Protein AF-C0NVV0-F1 (afdb_monomer_lite)

Secondary structure (DSSP, 8-state):
---------------------PPPPPPS----HHHHHHHHTT---HHHHHHHHHHHHHHHGGG---HHHHHHHHHHHHHHHHHHHHHHHHHHHHHHHHHHHHHHHHHHHHHHHHHHHHHHHHHHHHHHHHTT--HHHHHTTTT-

Sequence (144 aa):
MFASTAQTLKGPVERQVPFKRTSLPTISEEISPLDHQILLHGGTSSHLERLPSRAKKAKNRSSSCYVDDQILDLTFENSYLRAELSLLEEYKHALMNLKSIMIYVSGMMEETLSETTQQLNEADKNYLKLHGITEKKRESGLDF

Foldseek 3Di:
DDDDDDDDDDDDDPDDDDPPPDDDQDDPLDCDPVQVVCVVVVHHDPSRVCVVVVSVCSVCVVPPPDPVVVVVVVVVVVVVVVVVVVVVVVVVVVVVVVVVVVVVVVVVVVVVVVVVVVVVVVVVVVVCVVVVNDVVNVVVVPDD

Radius of gyration: 39.78 Å; chains: 1; bounding box: 82×94×90 Å

Structure (mmCIF, N/CA/C/O backbone):
data_AF-C0NVV0-F1
#
_entry.id   AF-C0NVV0-F1
#
loop_
_atom_site.group_PDB
_atom_site.id
_atom_site.type_symbol
_atom_site.label_atom_id
_atom_site.label_alt_id
_atom_site.label_comp_id
_atom_site.label_asym_id
_atom_site.label_entity_id
_atom_site.label_seq_id
_atom_site.pdbx_PDB_ins_code
_atom_site.Cartn_x
_atom_site.Cartn_y
_atom_site.Cartn_z
_atom_site.occupancy
_atom_site.B_iso_or_equiv
_atom_site.auth_seq_id
_atom_site.auth_comp_id
_atom_site.auth_asym_id
_atom_site.auth_atom_id
_atom_site.pdbx_PDB_model_num
ATOM 1 N N . MET A 1 1 ? 41.419 80.113 -48.400 1.00 36.19 1 MET A N 1
ATOM 2 C CA . MET A 1 1 ? 41.935 80.345 -47.031 1.00 36.19 1 MET A CA 1
ATOM 3 C C . MET A 1 1 ? 40.742 80.851 -46.231 1.00 36.19 1 MET A C 1
ATOM 5 O O . MET A 1 1 ? 40.190 81.854 -46.637 1.00 36.19 1 MET A O 1
ATOM 9 N N . PHE A 1 2 ? 40.155 80.158 -45.260 1.00 39.19 2 PHE A N 1
ATOM 10 C CA . PHE A 1 2 ? 40.729 79.387 -44.161 1.00 39.19 2 PHE A CA 1
ATOM 11 C C . PHE A 1 2 ? 39.875 78.147 -43.855 1.00 39.19 2 PHE A C 1
ATOM 13 O O . PHE A 1 2 ? 38.652 78.183 -43.961 1.00 39.19 2 PHE A O 1
ATOM 20 N N . ALA A 1 3 ? 40.544 77.054 -43.490 1.00 37.12 3 ALA A N 1
ATOM 21 C CA . ALA A 1 3 ? 39.929 75.835 -42.987 1.00 37.12 3 ALA A CA 1
ATOM 22 C C . ALA A 1 3 ? 39.409 76.060 -41.558 1.00 37.12 3 ALA A C 1
ATOM 24 O O . ALA A 1 3 ? 40.148 76.549 -40.708 1.00 37.12 3 ALA A O 1
ATOM 25 N N . SER A 1 4 ? 38.160 75.675 -41.297 1.00 42.38 4 SER A N 1
ATOM 26 C CA . SER A 1 4 ? 37.594 75.568 -39.950 1.00 42.38 4 SER A CA 1
ATOM 27 C C . SER A 1 4 ? 37.213 74.110 -39.725 1.00 42.38 4 SER A C 1
ATOM 29 O O . SER A 1 4 ? 36.112 73.670 -40.052 1.00 42.38 4 SER A O 1
ATOM 31 N N . THR A 1 5 ? 38.182 73.321 -39.266 1.00 42.09 5 THR A N 1
ATOM 32 C CA . THR A 1 5 ? 37.998 71.897 -38.978 1.00 42.09 5 THR A CA 1
ATOM 33 C C . THR A 1 5 ? 37.669 71.757 -37.497 1.00 42.09 5 THR A C 1
ATOM 35 O O . THR A 1 5 ? 38.559 71.638 -36.658 1.00 42.09 5 THR A O 1
ATOM 38 N N . ALA A 1 6 ? 36.378 71.806 -37.169 1.00 42.00 6 ALA A N 1
ATOM 39 C CA . ALA A 1 6 ? 35.874 71.508 -35.835 1.00 42.00 6 ALA A CA 1
ATOM 40 C C . ALA A 1 6 ? 36.014 70.001 -35.568 1.00 42.00 6 ALA A C 1
ATOM 42 O O . ALA A 1 6 ? 35.165 69.196 -35.944 1.00 42.00 6 ALA A O 1
ATOM 43 N N . GLN A 1 7 ? 37.126 69.614 -34.951 1.00 39.34 7 GLN A N 1
ATOM 44 C CA . GLN A 1 7 ? 37.281 68.311 -34.323 1.00 39.34 7 GLN A CA 1
ATOM 45 C C . GLN A 1 7 ? 37.150 68.475 -32.814 1.00 39.34 7 GLN A C 1
ATOM 47 O O . GLN A 1 7 ? 37.688 69.425 -32.247 1.00 39.34 7 GLN A O 1
ATOM 52 N N . THR A 1 8 ? 36.550 67.455 -32.199 1.00 36.34 8 THR A N 1
ATOM 53 C CA . THR A 1 8 ? 36.662 67.040 -3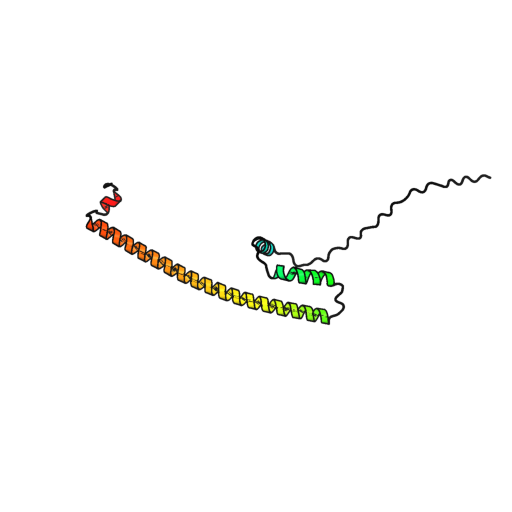0.789 1.00 36.34 8 THR A CA 1
ATOM 54 C C . THR A 1 8 ? 35.365 67.191 -30.003 1.00 36.34 8 THR A C 1
ATOM 56 O O . THR A 1 8 ? 34.970 68.288 -29.638 1.00 36.34 8 THR A O 1
ATOM 59 N N . LEU A 1 9 ? 34.753 66.046 -29.682 1.00 39.31 9 LEU A N 1
ATOM 60 C CA . LEU A 1 9 ? 34.580 65.581 -28.300 1.00 39.31 9 LEU A CA 1
ATOM 61 C C . LEU A 1 9 ? 34.119 64.113 -28.322 1.00 39.31 9 LEU A C 1
ATOM 63 O O . LEU A 1 9 ? 32.961 63.789 -28.567 1.00 39.31 9 LEU A O 1
ATOM 67 N N . LYS A 1 10 ? 35.087 63.213 -28.110 1.00 43.59 10 LYS A N 1
ATOM 68 C CA . LYS A 1 10 ? 34.881 61.789 -27.821 1.00 43.59 10 LYS A CA 1
ATO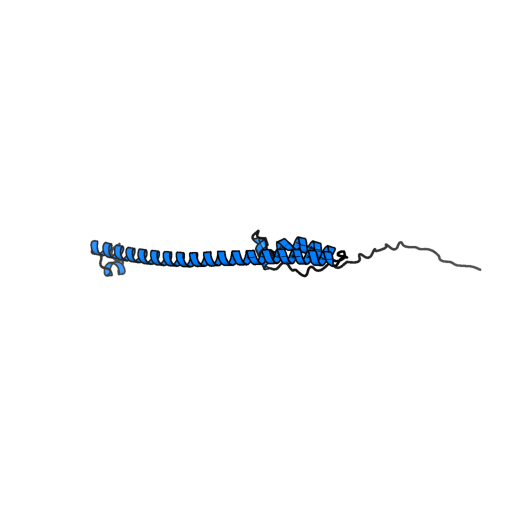M 69 C C . LYS A 1 10 ? 34.342 61.658 -26.393 1.00 43.59 10 LYS A C 1
ATOM 71 O O . LYS A 1 10 ? 35.087 61.905 -25.450 1.00 43.59 10 LYS A O 1
ATOM 76 N N . GLY A 1 11 ? 33.089 61.238 -26.244 1.00 38.94 11 GLY A N 1
ATOM 77 C CA . GLY A 1 11 ? 32.572 60.675 -24.994 1.00 38.94 11 GLY A CA 1
ATOM 78 C C . GLY A 1 11 ? 32.761 59.147 -24.966 1.00 38.94 11 GLY A C 1
ATOM 79 O O . GLY A 1 11 ? 32.673 58.517 -26.024 1.00 38.94 11 GLY A O 1
ATOM 80 N N . PRO A 1 12 ? 33.054 58.532 -23.805 1.00 45.00 12 PRO A N 1
ATOM 81 C CA . PRO A 1 12 ? 33.300 57.097 -23.687 1.00 45.00 12 PRO A CA 1
ATOM 82 C C . PRO A 1 12 ? 31.983 56.307 -23.738 1.00 45.00 12 PRO A C 1
ATOM 84 O O . PRO A 1 12 ? 31.119 56.454 -22.881 1.00 45.00 12 PRO A O 1
ATOM 87 N N . VAL A 1 13 ? 31.836 55.454 -24.754 1.00 48.81 13 VAL A N 1
ATOM 88 C CA . VAL A 1 13 ? 30.709 54.520 -24.887 1.00 48.81 13 VAL A CA 1
ATOM 89 C C . VAL A 1 13 ? 31.025 53.271 -24.064 1.00 48.81 13 VAL A C 1
ATOM 91 O O . VAL A 1 13 ? 31.885 52.473 -24.445 1.00 48.81 13 VAL A O 1
ATOM 94 N N . GLU A 1 14 ? 30.352 53.113 -22.924 1.00 45.28 14 GLU A N 1
ATOM 95 C CA . GLU A 1 14 ? 30.363 51.880 -22.135 1.00 45.28 14 GLU A CA 1
ATOM 96 C C . GLU A 1 14 ? 29.918 50.700 -23.012 1.00 45.28 14 GLU A C 1
ATOM 98 O O . GLU A 1 14 ? 28.790 50.641 -23.505 1.00 45.28 14 GLU A O 1
ATOM 103 N N . ARG A 1 15 ? 30.829 49.748 -23.239 1.00 48.94 15 ARG A N 1
ATOM 104 C CA . ARG A 1 15 ? 30.532 48.503 -23.954 1.00 48.94 15 ARG A CA 1
ATOM 105 C C . ARG A 1 15 ? 29.671 47.614 -23.063 1.00 48.94 15 ARG A C 1
ATOM 107 O O . ARG A 1 15 ? 30.193 46.866 -22.241 1.00 48.94 15 ARG A O 1
ATOM 114 N N . GLN A 1 16 ? 28.360 47.667 -23.256 1.00 47.19 16 GLN A N 1
ATOM 115 C CA . GLN A 1 16 ? 27.450 46.659 -22.725 1.00 47.19 16 GLN A CA 1
ATOM 116 C C . GLN A 1 16 ? 27.758 45.323 -23.413 1.00 47.19 16 GLN A C 1
ATOM 118 O O . GLN A 1 16 ? 27.517 45.160 -24.609 1.00 47.19 16 GLN A O 1
ATOM 123 N N . VAL A 1 17 ? 28.346 44.378 -22.679 1.00 59.50 17 VAL A N 1
ATOM 124 C CA . VAL A 1 17 ? 28.548 43.010 -23.168 1.00 59.50 17 VAL A CA 1
ATOM 125 C C . VAL A 1 17 ? 27.184 42.316 -23.126 1.00 59.50 17 VAL A C 1
ATOM 127 O O . VAL A 1 17 ? 26.614 42.184 -22.041 1.00 59.50 17 VAL A O 1
ATOM 130 N N . PRO A 1 18 ? 26.613 41.895 -24.266 1.00 56.41 18 PRO A N 1
ATOM 131 C CA . PRO A 1 18 ? 25.310 41.253 -24.267 1.00 56.41 18 PRO A CA 1
ATOM 132 C C . PRO A 1 18 ? 25.422 39.879 -23.601 1.00 56.41 18 PRO A C 1
ATOM 134 O O . PRO A 1 18 ? 26.038 38.956 -24.137 1.00 56.41 18 PRO A O 1
ATOM 137 N N . PHE A 1 19 ? 24.798 39.732 -22.432 1.00 60.22 19 PHE A N 1
ATOM 138 C CA . PHE A 1 19 ? 24.552 38.431 -21.821 1.00 60.22 19 PHE A CA 1
ATOM 139 C C . PHE A 1 19 ? 23.614 37.640 -22.734 1.00 60.22 19 PHE A C 1
ATOM 141 O O . PHE A 1 19 ? 22.393 37.803 -22.702 1.00 60.22 19 PHE A O 1
ATOM 148 N N . LYS A 1 20 ? 24.183 36.782 -23.581 1.00 65.56 20 LYS A N 1
ATOM 149 C CA . LYS A 1 20 ? 23.405 35.833 -24.372 1.00 65.56 20 LYS A CA 1
ATOM 150 C C . LYS A 1 20 ? 22.822 34.809 -23.400 1.00 65.56 20 LYS A C 1
ATOM 152 O O . LYS A 1 20 ? 23.532 33.918 -22.945 1.00 65.56 20 LYS A O 1
ATOM 157 N N . ARG A 1 21 ? 21.544 34.970 -23.042 1.00 66.19 21 ARG A N 1
ATOM 158 C CA . ARG A 1 21 ? 20.797 33.983 -22.252 1.00 66.19 21 ARG A CA 1
ATOM 159 C C . ARG A 1 21 ? 20.752 32.681 -23.048 1.00 66.19 21 ARG A C 1
ATOM 161 O O . ARG A 1 21 ? 19.957 32.544 -23.972 1.00 66.19 21 ARG A O 1
ATOM 168 N N . THR A 1 22 ? 21.627 31.739 -22.728 1.00 66.56 22 THR A N 1
ATOM 169 C CA . THR A 1 22 ? 21.465 30.352 -23.149 1.00 66.56 22 THR A CA 1
ATOM 170 C C . THR A 1 22 ? 20.258 29.793 -22.406 1.00 66.56 22 THR A C 1
ATOM 172 O O . THR A 1 22 ? 20.216 29.808 -21.176 1.00 66.56 22 THR A O 1
ATOM 175 N N . SER A 1 23 ? 19.237 29.358 -23.147 1.00 66.06 23 SER A N 1
ATOM 176 C CA . SER A 1 23 ? 18.102 28.645 -22.567 1.00 66.06 23 SER A CA 1
ATOM 177 C C . SER A 1 23 ? 18.622 27.388 -21.878 1.00 66.06 23 SER A C 1
ATOM 179 O O . SER A 1 23 ? 19.375 26.619 -22.482 1.00 66.06 23 SER A O 1
ATOM 181 N N . LEU A 1 24 ? 18.242 27.194 -20.617 1.00 63.97 24 LEU A N 1
ATOM 182 C CA . LEU A 1 24 ? 18.556 25.963 -19.904 1.00 63.97 24 LEU A CA 1
ATOM 183 C C . LEU A 1 24 ? 17.914 24.783 -20.651 1.00 63.97 24 LEU A C 1
ATOM 185 O O . LEU A 1 24 ? 16.786 24.923 -21.129 1.00 63.97 24 LEU A O 1
ATOM 189 N N . PRO A 1 25 ? 18.610 23.642 -20.782 1.00 62.00 25 PRO A N 1
ATOM 190 C CA . PRO A 1 25 ? 18.008 22.451 -21.356 1.00 62.00 25 PRO A CA 1
ATOM 191 C C . PRO A 1 25 ? 16.809 22.046 -20.495 1.00 62.00 25 PRO A C 1
ATOM 193 O O . PRO A 1 25 ? 16.954 21.781 -19.301 1.00 62.00 25 PRO A O 1
ATOM 196 N N . THR A 1 26 ? 15.622 22.036 -21.098 1.00 61.09 26 THR A N 1
ATOM 197 C CA . THR A 1 26 ? 14.402 21.578 -20.438 1.00 61.09 26 THR A CA 1
ATOM 198 C C . THR A 1 26 ? 14.531 20.087 -20.164 1.00 61.09 26 THR A C 1
ATOM 200 O O . THR A 1 26 ? 14.691 19.284 -21.083 1.00 61.09 26 THR A O 1
ATOM 203 N N . ILE A 1 27 ? 14.472 19.716 -18.890 1.00 62.03 27 ILE A N 1
ATOM 204 C CA . ILE A 1 27 ? 14.252 18.334 -18.486 1.00 62.03 27 ILE A CA 1
ATOM 205 C C . ILE A 1 27 ? 12.737 18.129 -18.596 1.00 62.03 27 ILE A C 1
ATOM 207 O O . ILE A 1 27 ? 11.990 18.820 -17.916 1.00 62.03 27 ILE A O 1
ATOM 211 N N . SER A 1 28 ? 12.274 17.244 -19.487 1.00 62.56 28 SER A N 1
ATOM 212 C CA . SER A 1 28 ? 10.833 16.960 -19.671 1.00 62.56 28 SER A CA 1
ATOM 213 C C . SER A 1 28 ? 10.168 16.327 -18.446 1.00 62.56 28 SER A C 1
ATOM 215 O O . SER A 1 28 ? 8.954 16.178 -18.402 1.00 62.56 28 SER A O 1
ATOM 217 N N . GLU A 1 29 ? 10.973 15.906 -17.482 1.00 63.00 29 GLU A N 1
ATOM 218 C CA . GLU A 1 29 ? 10.544 15.232 -16.273 1.00 63.00 29 GLU A CA 1
ATOM 219 C C . GLU A 1 29 ? 10.257 16.267 -15.188 1.00 63.00 29 GLU A C 1
ATOM 221 O O . GLU A 1 29 ? 11.147 16.729 -14.472 1.00 63.00 29 GLU A O 1
ATOM 226 N N . GLU A 1 30 ? 8.995 16.679 -15.141 1.00 65.25 30 GLU A N 1
ATOM 227 C CA . GLU A 1 30 ? 8.456 17.514 -14.081 1.00 65.25 30 GLU A CA 1
ATOM 228 C C . GLU A 1 30 ? 8.308 16.668 -12.814 1.00 65.25 30 GLU A C 1
ATOM 230 O O . GLU A 1 30 ? 7.687 15.605 -12.842 1.00 65.25 30 GLU A O 1
ATOM 235 N N . ILE A 1 31 ? 8.866 17.152 -11.700 1.00 75.81 31 ILE A N 1
ATOM 236 C CA . ILE A 1 31 ? 8.580 16.605 -10.370 1.00 75.81 31 ILE A CA 1
ATOM 237 C C . ILE A 1 31 ? 7.061 16.611 -10.209 1.00 75.81 31 ILE A C 1
ATOM 239 O O . ILE A 1 31 ? 6.444 17.680 -10.184 1.00 75.81 31 ILE A O 1
ATOM 243 N N . SER A 1 32 ? 6.459 15.426 -10.116 1.00 82.56 32 SER A N 1
ATOM 244 C CA . SER A 1 32 ? 5.014 15.310 -9.967 1.00 82.56 32 SER A CA 1
ATOM 245 C C . SER A 1 32 ? 4.581 15.973 -8.653 1.00 82.56 32 SER A C 1
ATOM 247 O O . SER A 1 32 ? 5.310 15.902 -7.658 1.00 82.56 32 SER A O 1
ATOM 249 N N . PRO A 1 33 ? 3.377 16.565 -8.564 1.00 85.50 33 PRO A N 1
ATOM 250 C CA . PRO A 1 33 ? 2.838 17.013 -7.281 1.00 85.50 33 PRO A CA 1
ATOM 251 C C . PRO A 1 33 ? 2.849 15.909 -6.211 1.00 85.50 33 PRO A C 1
ATOM 253 O O . PRO A 1 33 ? 3.040 16.196 -5.030 1.00 85.50 33 PRO A O 1
ATOM 256 N N . LEU A 1 34 ? 2.702 14.642 -6.622 1.00 86.69 34 LEU A N 1
ATOM 257 C CA . LEU A 1 34 ? 2.831 13.486 -5.734 1.00 86.69 34 LEU A CA 1
ATOM 258 C C . LEU A 1 34 ? 4.264 13.317 -5.212 1.00 86.69 34 LEU A C 1
ATOM 260 O O . LEU A 1 34 ? 4.451 13.086 -4.021 1.00 86.69 34 LEU A O 1
ATOM 264 N N . ASP A 1 35 ? 5.271 13.480 -6.070 1.00 86.94 35 ASP A N 1
ATOM 265 C CA . ASP A 1 35 ? 6.679 13.416 -5.665 1.00 86.94 35 ASP A CA 1
ATOM 266 C C . ASP A 1 35 ? 6.993 14.490 -4.621 1.00 86.94 35 ASP A C 1
ATOM 268 O O . ASP A 1 35 ? 7.669 14.224 -3.628 1.00 86.94 35 ASP A O 1
ATOM 272 N N . HIS A 1 36 ? 6.442 15.694 -4.795 1.00 86.19 36 HIS A N 1
ATOM 273 C CA . HIS A 1 36 ? 6.572 16.752 -3.799 1.00 86.19 36 HIS A CA 1
ATOM 274 C C . HIS A 1 36 ? 5.937 16.345 -2.458 1.00 86.19 36 HIS A C 1
ATOM 276 O O . HIS A 1 36 ? 6.515 16.610 -1.403 1.00 86.19 36 HIS A O 1
ATOM 282 N N . GLN A 1 37 ? 4.762 15.713 -2.457 1.00 92.06 37 GLN A N 1
ATOM 283 C CA . GLN A 1 37 ? 4.138 15.237 -1.215 1.00 92.06 37 GLN A CA 1
ATOM 284 C C . GLN A 1 37 ? 4.973 14.147 -0.539 1.00 92.06 37 GLN A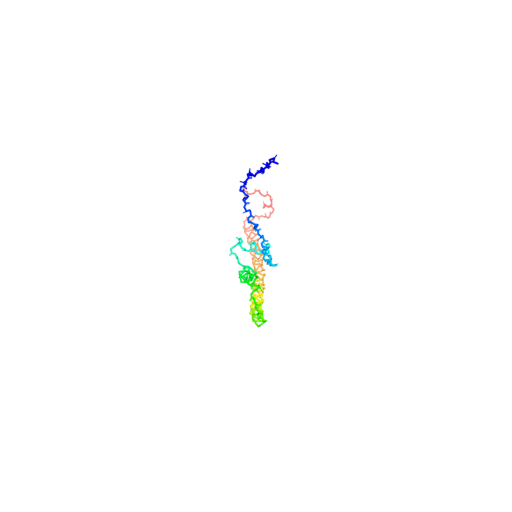 C 1
ATOM 286 O O . GLN A 1 37 ? 5.182 14.202 0.671 1.00 92.06 37 GLN A O 1
ATOM 291 N N . ILE A 1 38 ? 5.504 13.201 -1.315 1.00 88.88 38 ILE A N 1
ATOM 292 C CA . ILE A 1 38 ? 6.405 12.158 -0.813 1.00 88.88 38 ILE A CA 1
ATOM 293 C C . ILE A 1 38 ? 7.625 12.797 -0.135 1.00 88.88 38 ILE A C 1
ATOM 295 O O . ILE A 1 38 ? 7.948 12.444 1.001 1.00 88.88 38 ILE A O 1
ATOM 299 N N . LEU A 1 39 ? 8.235 13.797 -0.778 1.00 88.25 39 LEU A N 1
ATOM 300 C CA . LEU A 1 39 ? 9.388 14.516 -0.237 1.00 88.25 39 LEU A CA 1
ATOM 301 C C . LEU A 1 39 ? 9.061 15.261 1.070 1.00 88.25 39 LEU A C 1
ATOM 303 O O . LEU A 1 39 ? 9.870 15.253 1.996 1.00 88.25 39 LEU A O 1
ATOM 307 N N . LEU A 1 40 ? 7.872 15.869 1.182 1.00 91.50 40 LEU A N 1
ATOM 308 C CA . LEU A 1 40 ? 7.421 16.540 2.413 1.00 91.50 40 LEU A CA 1
ATOM 309 C C . LEU A 1 40 ? 7.304 15.582 3.604 1.00 91.50 40 LEU A C 1
ATOM 311 O O . LEU A 1 40 ? 7.547 15.984 4.739 1.00 91.50 40 LEU A O 1
ATOM 315 N N . HIS A 1 41 ? 6.961 14.320 3.350 1.00 91.62 41 HIS A N 1
ATOM 316 C CA . HIS A 1 41 ? 6.888 13.277 4.373 1.00 91.62 41 HIS A CA 1
ATOM 317 C C . HIS A 1 41 ? 8.228 12.551 4.598 1.00 91.62 41 HIS A C 1
ATOM 319 O O . HIS A 1 41 ? 8.264 11.537 5.291 1.00 91.62 41 HIS A O 1
ATOM 325 N N . GLY A 1 42 ? 9.332 13.067 4.042 1.00 88.69 42 GLY A N 1
ATOM 326 C CA . GLY A 1 42 ? 10.672 12.487 4.177 1.00 88.69 42 GLY A CA 1
ATOM 327 C C . GLY A 1 42 ? 10.896 11.227 3.339 1.00 88.69 42 GLY A C 1
ATOM 328 O O . GLY A 1 42 ? 11.889 10.532 3.541 1.00 88.69 42 GLY A O 1
ATOM 329 N N . GLY A 1 43 ? 9.978 10.919 2.422 1.00 89.50 43 GLY A N 1
ATOM 330 C CA . GLY A 1 43 ? 10.105 9.809 1.491 1.00 89.50 43 GLY A CA 1
ATOM 331 C C . GLY A 1 43 ? 10.844 10.196 0.212 1.00 89.50 43 GLY A C 1
ATOM 332 O O . GLY A 1 43 ? 11.075 11.370 -0.087 1.00 89.50 43 GLY A O 1
ATOM 333 N N . THR A 1 44 ? 11.160 9.183 -0.584 1.00 88.50 44 THR A N 1
ATOM 334 C CA . THR A 1 44 ? 11.687 9.319 -1.942 1.00 88.50 44 THR A CA 1
ATOM 335 C C . THR A 1 44 ? 10.787 8.555 -2.907 1.00 88.50 44 THR A C 1
ATOM 337 O O . THR A 1 44 ? 10.126 7.586 -2.532 1.00 88.50 44 THR A O 1
ATOM 340 N N . SER A 1 45 ? 10.719 9.016 -4.154 1.00 85.88 45 SER A N 1
ATOM 341 C CA . SER A 1 45 ? 10.134 8.250 -5.253 1.00 85.88 45 SER A CA 1
ATOM 342 C C . SER A 1 45 ? 11.239 7.834 -6.211 1.00 85.88 45 SER A C 1
ATOM 344 O O . SER A 1 45 ? 12.280 8.492 -6.294 1.00 85.88 45 SER A O 1
ATOM 346 N N . SER A 1 46 ? 11.009 6.774 -6.982 1.00 82.38 46 SER A N 1
ATOM 347 C CA . SER A 1 46 ? 11.962 6.346 -8.008 1.00 82.38 46 SER A CA 1
ATOM 348 C C . SER A 1 46 ? 12.239 7.444 -9.032 1.00 82.38 46 SER A C 1
ATOM 350 O O . SER A 1 46 ? 13.355 7.570 -9.536 1.00 82.38 46 SER A O 1
ATOM 352 N N . HIS A 1 47 ? 11.245 8.293 -9.303 1.00 81.62 47 HIS A N 1
ATOM 353 C CA . HIS A 1 47 ? 11.430 9.469 -10.130 1.00 81.62 47 HIS A CA 1
ATOM 354 C C . HIS A 1 47 ? 12.467 10.410 -9.510 1.00 81.62 47 HIS A C 1
ATOM 356 O O . HIS A 1 47 ? 13.499 10.675 -10.130 1.00 81.62 47 HIS A O 1
ATOM 362 N N . LEU A 1 48 ? 12.249 10.824 -8.257 1.00 85.00 48 LEU A N 1
ATOM 363 C CA . LEU A 1 48 ? 13.154 11.707 -7.520 1.00 85.00 48 LEU A CA 1
ATOM 364 C C . LEU A 1 48 ? 14.572 11.138 -7.389 1.00 85.00 48 LEU A C 1
ATOM 366 O O . LEU A 1 48 ? 15.543 11.873 -7.557 1.00 85.00 48 LEU A O 1
ATOM 370 N N . GLU A 1 49 ? 14.707 9.837 -7.138 1.00 84.69 49 GLU A N 1
ATOM 371 C CA . GLU A 1 49 ? 16.008 9.169 -7.010 1.00 84.69 49 GLU A CA 1
ATOM 372 C C . GLU A 1 49 ? 16.811 9.192 -8.315 1.00 84.69 49 GLU A C 1
ATOM 374 O O . GLU A 1 49 ? 18.041 9.305 -8.308 1.00 84.69 49 GLU A O 1
ATOM 379 N N . ARG A 1 50 ? 16.126 9.141 -9.460 1.00 82.31 50 ARG A N 1
ATOM 380 C CA . ARG A 1 50 ? 16.758 9.132 -10.784 1.00 82.31 50 ARG A CA 1
ATOM 381 C C . ARG A 1 50 ? 17.014 10.530 -11.325 1.00 82.31 50 ARG A C 1
ATOM 383 O O . ARG A 1 50 ? 17.932 10.682 -12.142 1.00 82.31 50 ARG A O 1
ATOM 390 N N . LEU A 1 51 ? 16.279 11.548 -10.869 1.00 80.31 51 LEU A N 1
ATOM 391 C CA . LEU A 1 51 ? 16.403 12.932 -11.341 1.00 80.31 51 LEU A CA 1
ATOM 392 C C . LEU A 1 51 ? 17.850 13.447 -11.383 1.00 80.31 51 LEU A C 1
ATOM 394 O O . LEU A 1 51 ? 18.230 13.985 -12.422 1.00 80.31 51 LEU A O 1
ATOM 398 N N . PRO A 1 52 ? 18.717 13.262 -10.364 1.00 83.38 52 PRO A N 1
ATOM 399 C CA . PRO A 1 52 ? 20.094 13.751 -10.436 1.00 83.38 52 PRO A CA 1
ATOM 400 C C . PRO A 1 52 ? 20.889 13.126 -11.587 1.00 83.38 52 PRO A C 1
ATOM 402 O O . PRO A 1 52 ? 21.661 13.811 -12.262 1.00 83.38 52 PRO A O 1
ATOM 405 N N . SER A 1 53 ? 20.702 11.824 -11.824 1.00 81.12 53 SER A N 1
ATOM 406 C CA . SER A 1 53 ? 21.376 11.099 -12.905 1.00 81.12 53 SER A CA 1
ATOM 407 C C . SER A 1 53 ? 20.887 11.573 -14.275 1.00 81.12 53 SER A C 1
ATOM 409 O O . SER A 1 53 ? 21.692 11.889 -15.153 1.00 81.12 53 SER A O 1
ATOM 411 N N . ARG A 1 54 ? 19.571 11.735 -14.430 1.00 79.06 54 ARG A N 1
ATOM 412 C CA . ARG A 1 54 ? 18.939 12.192 -15.668 1.00 79.06 54 ARG A CA 1
ATOM 413 C C . ARG A 1 54 ? 19.227 13.662 -15.958 1.00 79.06 54 ARG A C 1
ATOM 415 O O . ARG A 1 54 ? 19.520 14.003 -17.099 1.00 79.06 54 ARG A O 1
ATOM 422 N N . ALA A 1 55 ? 19.270 14.517 -14.939 1.00 80.88 55 ALA A N 1
ATOM 423 C CA . ALA A 1 55 ? 19.669 15.916 -15.067 1.00 80.88 55 ALA A CA 1
ATOM 424 C C . ALA A 1 55 ? 21.125 16.052 -15.541 1.00 80.88 55 ALA A C 1
ATOM 426 O O . ALA A 1 55 ? 21.421 16.859 -16.426 1.00 80.88 55 ALA A O 1
ATOM 427 N N . LYS A 1 56 ? 22.040 15.223 -15.011 1.00 8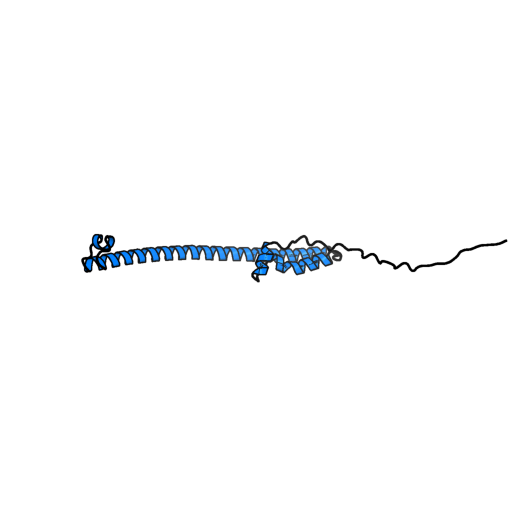1.00 56 LYS A N 1
ATOM 428 C CA . LYS A 1 56 ? 23.428 15.150 -15.500 1.00 81.00 56 LYS A CA 1
ATOM 429 C C . LYS A 1 56 ? 23.485 14.701 -16.961 1.00 81.00 56 LYS A C 1
ATOM 431 O O . LYS A 1 56 ? 24.185 15.330 -17.753 1.00 81.00 56 LYS A O 1
ATOM 436 N N . LYS A 1 57 ? 22.717 13.672 -17.336 1.00 77.75 57 LYS A N 1
ATOM 437 C CA . LYS A 1 57 ? 22.614 13.205 -18.729 1.00 77.75 57 LYS A CA 1
ATOM 438 C C . LYS A 1 57 ? 22.067 14.290 -19.659 1.00 77.75 57 LYS A C 1
ATOM 440 O O . LYS A 1 57 ? 22.655 14.537 -20.704 1.00 77.75 57 LYS A O 1
ATOM 445 N N . ALA A 1 58 ? 21.013 15.001 -19.261 1.00 75.94 58 ALA A N 1
ATOM 446 C CA . ALA A 1 58 ? 20.438 16.099 -20.038 1.00 75.94 58 ALA A CA 1
ATOM 447 C C . ALA A 1 58 ? 21.444 17.240 -20.262 1.00 75.94 58 ALA A C 1
ATOM 449 O O . ALA A 1 58 ? 21.542 17.765 -21.371 1.00 75.94 58 ALA A O 1
ATOM 450 N N . LYS A 1 59 ? 22.242 17.579 -19.241 1.00 76.62 59 LYS A N 1
ATOM 451 C CA . LYS A 1 59 ? 23.317 18.577 -19.347 1.00 76.62 59 LYS A CA 1
ATOM 452 C C . LYS A 1 59 ? 24.437 18.139 -20.298 1.00 76.62 59 LYS A C 1
ATOM 454 O O . LYS A 1 59 ? 24.961 18.970 -21.033 1.00 76.62 59 LYS A O 1
ATOM 459 N N . ASN A 1 60 ? 24.786 16.854 -20.284 1.00 73.00 60 ASN A N 1
ATOM 460 C CA . ASN A 1 60 ? 25.873 16.289 -21.087 1.00 73.00 60 ASN A CA 1
ATOM 461 C C . ASN A 1 60 ? 25.417 15.794 -22.468 1.00 73.00 60 ASN A C 1
ATOM 463 O O . ASN A 1 60 ? 26.241 15.322 -23.244 1.00 73.00 60 ASN A O 1
ATOM 467 N N . ARG A 1 61 ? 24.125 15.894 -22.805 1.00 66.19 61 ARG A N 1
ATOM 468 C CA . ARG A 1 61 ? 23.566 15.348 -24.053 1.00 66.19 61 ARG A CA 1
ATOM 469 C C . ARG A 1 61 ? 24.212 15.941 -25.307 1.00 66.19 61 ARG A C 1
ATOM 471 O O . ARG A 1 61 ? 24.262 15.286 -26.339 1.00 66.19 61 ARG A O 1
ATOM 478 N N . SER A 1 62 ? 24.756 17.153 -25.215 1.00 63.66 62 SER A N 1
ATOM 479 C CA . SER A 1 62 ? 25.543 17.777 -26.282 1.00 63.66 62 SER A CA 1
ATOM 480 C C . SER A 1 62 ? 26.924 17.140 -26.502 1.00 63.66 62 SER A C 1
ATOM 482 O O . SER A 1 62 ? 27.546 17.441 -27.515 1.00 63.66 62 SER A O 1
ATOM 484 N N . SER A 1 63 ? 27.408 16.266 -25.608 1.00 63.41 63 SER A N 1
ATOM 485 C CA . SER A 1 63 ? 28.725 15.621 -25.711 1.00 63.41 63 SER A CA 1
ATOM 486 C C . SER A 1 63 ? 28.698 14.112 -25.967 1.00 63.41 63 SER A C 1
ATOM 488 O O . SER A 1 63 ? 29.778 13.548 -26.137 1.00 63.41 63 SER A O 1
ATOM 490 N N . SER A 1 64 ? 27.539 13.433 -25.979 1.00 61.75 64 SER A N 1
ATOM 491 C CA . SER A 1 64 ? 27.494 11.991 -26.288 1.00 61.75 64 SER A CA 1
ATOM 492 C C . SER A 1 64 ? 27.712 11.787 -27.791 1.00 61.75 64 SER A C 1
ATOM 494 O O . SER A 1 64 ? 26.769 11.689 -28.576 1.00 61.75 64 SER A O 1
ATOM 496 N N . CYS A 1 65 ? 28.979 11.820 -28.196 1.00 63.47 65 CYS A N 1
ATOM 497 C CA . CYS A 1 65 ? 29.422 11.762 -29.586 1.00 63.47 65 CYS A CA 1
ATOM 498 C C . CYS A 1 65 ? 29.133 10.395 -30.238 1.00 63.47 65 CYS A C 1
ATOM 500 O O . CYS A 1 65 ? 29.020 10.309 -31.458 1.00 63.47 65 CYS A O 1
ATOM 502 N N . TYR A 1 66 ? 28.977 9.334 -29.435 1.00 79.00 66 TYR A N 1
ATOM 503 C CA . TYR A 1 66 ? 28.932 7.956 -29.918 1.00 79.00 66 TYR A CA 1
ATOM 504 C C . TYR A 1 66 ? 27.583 7.278 -29.660 1.00 79.00 66 TYR A C 1
ATOM 506 O O . TYR A 1 66 ? 26.967 7.437 -28.606 1.00 79.00 66 TYR A O 1
ATOM 514 N N . VAL A 1 67 ? 27.128 6.502 -30.647 1.00 85.00 67 VAL A N 1
ATOM 515 C CA . VAL A 1 67 ? 25.895 5.698 -30.576 1.00 85.00 67 VAL A CA 1
ATOM 516 C C . VAL A 1 67 ? 26.022 4.595 -29.521 1.00 85.00 67 VAL A C 1
ATOM 518 O O . VAL A 1 67 ? 25.062 4.333 -28.800 1.00 85.00 67 VAL A O 1
ATOM 521 N N . ASP A 1 68 ? 27.210 4.004 -29.380 1.00 88.88 68 ASP A N 1
ATOM 522 C CA . ASP A 1 68 ? 27.470 2.927 -28.419 1.00 88.88 68 ASP A CA 1
ATOM 523 C C . ASP A 1 68 ? 27.245 3.376 -26.966 1.00 88.88 68 ASP A C 1
ATOM 525 O O . ASP A 1 68 ? 26.625 2.650 -26.187 1.00 88.88 68 ASP A O 1
ATOM 529 N N . ASP A 1 69 ? 27.641 4.609 -26.622 1.00 85.69 69 ASP A N 1
ATOM 530 C CA . ASP A 1 69 ? 27.394 5.193 -25.296 1.00 85.69 69 ASP A CA 1
ATOM 531 C C . ASP A 1 69 ? 25.890 5.320 -25.014 1.00 85.69 69 ASP A C 1
ATOM 533 O O . ASP A 1 69 ? 25.429 5.025 -23.911 1.00 85.69 69 ASP A O 1
ATOM 537 N N . GLN A 1 70 ? 25.100 5.708 -26.022 1.00 84.94 70 GLN A N 1
ATOM 538 C CA . GLN A 1 70 ? 23.644 5.824 -25.888 1.00 84.94 70 GLN A CA 1
ATOM 539 C C . GLN A 1 70 ? 22.982 4.455 -25.702 1.00 84.94 70 GLN A C 1
ATOM 541 O O . GLN A 1 70 ? 22.060 4.321 -24.896 1.00 84.94 70 GLN A O 1
ATOM 546 N N . ILE A 1 71 ? 23.450 3.429 -26.420 1.00 89.25 71 ILE A N 1
ATOM 547 C CA . ILE A 1 71 ? 22.954 2.054 -26.271 1.00 89.25 71 ILE A CA 1
ATOM 548 C C . ILE A 1 71 ? 23.262 1.532 -24.867 1.00 89.25 71 ILE A C 1
ATOM 550 O O . ILE A 1 71 ? 22.381 0.958 -24.220 1.00 89.25 71 ILE A O 1
ATOM 554 N N . LEU A 1 72 ? 24.483 1.749 -24.375 1.00 88.50 72 LEU A N 1
ATOM 555 C CA . LEU A 1 72 ? 24.876 1.348 -23.028 1.00 88.50 72 LEU A CA 1
ATOM 556 C C . LEU A 1 72 ? 24.014 2.048 -21.969 1.00 88.50 72 LEU A C 1
ATOM 558 O O . LEU A 1 72 ? 23.479 1.391 -21.073 1.00 88.50 72 LEU A O 1
ATOM 562 N N . ASP A 1 73 ? 23.810 3.358 -22.116 1.00 85.12 73 ASP A N 1
ATOM 563 C CA . ASP A 1 73 ? 22.974 4.157 -21.222 1.00 85.12 73 ASP A CA 1
ATOM 564 C C . ASP A 1 73 ? 21.524 3.666 -21.170 1.00 85.12 73 ASP A C 1
ATOM 566 O O . ASP A 1 73 ? 20.951 3.537 -20.084 1.00 85.12 73 ASP A O 1
ATOM 570 N N . LEU A 1 74 ? 20.932 3.375 -22.331 1.00 88.38 74 LEU A N 1
ATOM 571 C CA . LEU A 1 74 ? 19.571 2.850 -22.429 1.00 88.38 74 LEU A CA 1
ATOM 572 C C . LEU A 1 74 ? 19.462 1.435 -21.867 1.00 88.38 74 LEU A C 1
ATOM 574 O O . LEU A 1 74 ? 18.446 1.104 -21.261 1.00 88.38 74 LEU A O 1
ATOM 578 N N . THR A 1 75 ? 20.493 0.608 -22.041 1.00 91.38 75 THR A N 1
ATOM 579 C CA . THR A 1 75 ? 20.537 -0.755 -21.495 1.00 91.38 75 THR A CA 1
ATOM 580 C C . THR A 1 75 ? 20.559 -0.723 -19.970 1.00 91.38 75 THR A C 1
ATOM 582 O O . THR A 1 75 ? 19.803 -1.457 -19.333 1.00 91.38 75 THR A O 1
ATOM 585 N N . PHE A 1 76 ? 21.365 0.168 -19.385 1.00 88.62 76 PHE A N 1
ATOM 586 C CA . PHE A 1 76 ? 21.401 0.391 -17.940 1.00 88.62 76 PHE A CA 1
ATOM 587 C C . PHE A 1 76 ? 20.072 0.942 -17.408 1.00 88.62 76 PHE A C 1
ATOM 589 O O . PHE A 1 76 ? 19.565 0.497 -16.383 1.00 88.62 76 PHE A O 1
ATOM 596 N N . GLU A 1 77 ? 19.464 1.896 -18.112 1.00 86.81 77 GLU A N 1
ATOM 597 C CA . GLU A 1 77 ? 18.162 2.425 -17.710 1.00 86.81 77 GLU A CA 1
ATOM 598 C C . GLU A 1 77 ? 17.059 1.361 -17.796 1.00 86.81 77 GLU A C 1
ATOM 600 O O . GLU A 1 77 ? 16.228 1.265 -16.894 1.00 86.81 77 GLU A O 1
ATOM 605 N N . ASN A 1 78 ? 17.074 0.517 -18.832 1.00 91.50 78 ASN A N 1
ATOM 606 C CA . ASN A 1 78 ? 16.140 -0.600 -18.961 1.00 91.50 78 ASN A CA 1
ATOM 607 C C . ASN A 1 78 ? 16.318 -1.629 -17.846 1.00 91.50 78 ASN A C 1
ATOM 609 O O . ASN A 1 78 ? 15.325 -2.115 -17.308 1.00 91.50 78 ASN A O 1
ATOM 613 N N . SER A 1 79 ? 17.560 -1.990 -17.509 1.00 92.06 79 SER A N 1
ATOM 614 C CA . SER A 1 79 ? 17.813 -2.957 -16.439 1.00 92.06 79 SER A CA 1
ATOM 615 C C . SER A 1 79 ? 17.340 -2.420 -15.090 1.00 92.06 79 SER A C 1
ATOM 617 O O . SER A 1 79 ? 16.671 -3.147 -14.357 1.00 92.06 79 SER A O 1
ATOM 619 N N . TYR A 1 80 ? 17.591 -1.138 -14.810 1.00 89.44 80 TYR A N 1
ATOM 620 C CA . TYR A 1 80 ? 17.086 -0.466 -13.617 1.00 89.44 80 TYR A CA 1
ATOM 621 C C . TYR A 1 80 ? 15.552 -0.478 -13.566 1.00 89.44 80 TYR A C 1
ATOM 623 O O . TYR A 1 80 ? 14.972 -0.925 -12.582 1.00 89.44 80 TYR A O 1
ATOM 631 N N . LEU A 1 81 ? 14.885 -0.059 -14.647 1.00 91.06 81 LEU A N 1
ATOM 632 C CA . LEU A 1 81 ? 13.420 -0.029 -14.723 1.00 91.06 81 LEU A CA 1
ATOM 633 C C . LEU A 1 81 ? 12.790 -1.415 -14.543 1.00 91.06 81 LEU A C 1
ATOM 635 O O . LEU A 1 81 ? 11.750 -1.544 -13.908 1.00 91.06 81 LEU A O 1
ATOM 639 N N . ARG A 1 82 ? 13.414 -2.467 -15.080 1.00 94.62 82 ARG A N 1
ATOM 640 C CA . ARG A 1 82 ? 12.943 -3.847 -14.889 1.00 94.62 82 ARG A CA 1
ATOM 641 C C . ARG A 1 82 ? 13.057 -4.295 -13.438 1.00 94.62 82 ARG A C 1
ATOM 643 O O . ARG A 1 82 ? 12.131 -4.922 -12.933 1.00 94.62 82 ARG A O 1
ATOM 650 N N . ALA A 1 83 ? 14.168 -3.973 -12.778 1.00 92.38 83 ALA A N 1
ATOM 651 C CA . ALA A 1 83 ? 14.344 -4.270 -11.361 1.00 92.38 83 ALA A CA 1
ATOM 652 C C . ALA A 1 83 ? 13.310 -3.520 -10.505 1.00 92.38 83 ALA A C 1
ATOM 654 O O . ALA A 1 83 ? 12.706 -4.108 -9.613 1.00 92.38 83 ALA A O 1
ATOM 655 N N . GLU A 1 84 ? 13.052 -2.251 -10.828 1.00 90.00 84 GLU A N 1
ATOM 656 C CA . GLU A 1 84 ? 12.030 -1.440 -10.166 1.00 90.00 84 GLU A CA 1
ATOM 657 C C . GLU A 1 84 ? 10.622 -2.031 -10.341 1.00 90.00 84 GLU A C 1
ATOM 659 O O . GLU A 1 84 ? 9.885 -2.163 -9.367 1.00 90.00 84 GLU A O 1
ATOM 664 N N . LEU A 1 85 ? 10.254 -2.453 -11.555 1.00 94.00 85 LEU A N 1
ATOM 665 C CA . LEU A 1 85 ? 8.965 -3.107 -11.805 1.00 94.00 85 LEU A CA 1
ATOM 666 C C . LEU A 1 85 ? 8.815 -4.411 -11.013 1.00 94.00 85 LEU A C 1
ATOM 668 O O . LEU A 1 85 ? 7.774 -4.619 -10.395 1.00 94.00 85 LEU A O 1
ATOM 672 N N . SER A 1 86 ? 9.858 -5.245 -10.970 1.00 95.12 86 SER A N 1
ATOM 673 C CA . SER A 1 86 ? 9.866 -6.473 -10.162 1.00 95.12 86 SER A CA 1
ATOM 674 C C . SER A 1 86 ? 9.645 -6.167 -8.678 1.00 95.12 86 SER A C 1
ATOM 676 O O . SER A 1 86 ? 8.827 -6.807 -8.021 1.00 95.12 86 SER A O 1
ATOM 678 N N . LEU A 1 87 ? 10.319 -5.139 -8.153 1.00 92.00 87 LEU A N 1
ATOM 679 C CA . LEU A 1 87 ? 10.154 -4.704 -6.767 1.00 92.00 87 LEU A CA 1
ATOM 680 C C . LEU A 1 87 ? 8.725 -4.215 -6.482 1.00 92.00 87 LEU A C 1
ATOM 682 O O . LEU A 1 87 ? 8.145 -4.539 -5.445 1.00 92.00 87 LEU A O 1
ATOM 686 N N . LEU A 1 88 ? 8.131 -3.445 -7.398 1.00 93.19 88 LEU A N 1
ATOM 687 C CA . LEU A 1 88 ? 6.751 -2.971 -7.265 1.00 93.19 88 LEU A CA 1
ATOM 688 C C . LEU A 1 88 ? 5.740 -4.122 -7.295 1.00 93.19 88 LEU A C 1
ATOM 690 O O . LEU A 1 88 ? 4.743 -4.091 -6.569 1.00 93.19 88 LEU A O 1
ATOM 694 N N . GLU A 1 89 ? 5.990 -5.147 -8.107 1.00 95.81 89 GLU A N 1
ATOM 695 C CA . GLU A 1 89 ? 5.180 -6.362 -8.127 1.00 95.81 89 GLU A CA 1
ATOM 696 C C . GLU A 1 89 ? 5.253 -7.100 -6.788 1.00 95.81 89 GLU A C 1
ATOM 698 O O . GLU A 1 89 ? 4.208 -7.450 -6.234 1.00 95.81 89 G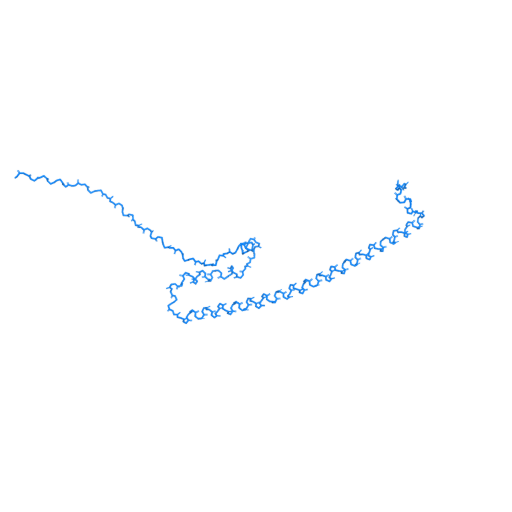LU A O 1
ATOM 703 N N . GLU A 1 90 ? 6.444 -7.280 -6.218 1.00 95.44 90 GLU A N 1
ATOM 704 C CA . GLU A 1 90 ? 6.622 -7.883 -4.891 1.00 95.44 90 GLU A CA 1
ATOM 705 C C . GLU A 1 90 ? 5.895 -7.086 -3.801 1.00 95.44 90 GLU A C 1
ATOM 707 O O . GLU A 1 90 ? 5.131 -7.652 -3.014 1.00 95.44 90 GLU A O 1
ATOM 712 N N . TYR A 1 91 ? 6.054 -5.758 -3.800 1.00 95.81 91 TYR A N 1
ATOM 713 C CA . TYR A 1 91 ? 5.378 -4.875 -2.851 1.00 95.81 91 TYR A CA 1
ATOM 714 C C . TYR A 1 91 ? 3.854 -4.979 -2.960 1.00 95.81 91 TYR A C 1
ATOM 716 O O . TYR A 1 91 ? 3.156 -5.079 -1.949 1.00 95.81 91 TYR A O 1
ATOM 724 N N . LYS A 1 92 ? 3.318 -5.022 -4.185 1.00 96.31 92 LYS A N 1
ATOM 725 C CA . LYS A 1 92 ? 1.883 -5.213 -4.424 1.00 96.31 92 LYS A CA 1
ATOM 726 C C . LYS A 1 92 ? 1.390 -6.535 -3.835 1.00 96.31 92 LYS A C 1
ATOM 728 O O . LYS A 1 92 ? 0.341 -6.547 -3.192 1.00 96.31 92 LYS A O 1
ATOM 733 N N . HIS A 1 93 ? 2.119 -7.633 -4.034 1.00 97.50 93 HIS A N 1
ATOM 734 C CA . HIS A 1 93 ? 1.751 -8.928 -3.456 1.00 97.50 93 HIS A CA 1
ATOM 735 C C . HIS A 1 93 ? 1.779 -8.886 -1.925 1.00 97.50 93 HIS A C 1
ATOM 737 O O . HIS A 1 93 ? 0.818 -9.316 -1.286 1.00 97.50 93 HIS A O 1
ATOM 743 N N . ALA A 1 94 ? 2.823 -8.304 -1.331 1.00 97.44 94 ALA A N 1
ATOM 744 C CA . ALA A 1 94 ? 2.923 -8.138 0.116 1.00 97.44 94 ALA A CA 1
ATOM 745 C C . ALA A 1 94 ? 1.761 -7.303 0.684 1.00 97.44 94 ALA A C 1
ATOM 747 O O . ALA A 1 94 ? 1.142 -7.696 1.674 1.00 97.44 94 ALA A O 1
ATOM 748 N N . LEU A 1 95 ? 1.408 -6.196 0.025 1.00 97.88 95 LEU A N 1
ATOM 749 C CA . LEU A 1 95 ? 0.307 -5.329 0.442 1.00 97.88 95 LEU A CA 1
ATOM 750 C C . LEU A 1 95 ? -1.057 -6.024 0.322 1.00 97.88 95 LEU A C 1
ATOM 752 O O . LEU A 1 95 ? -1.908 -5.874 1.197 1.00 97.88 95 LEU A O 1
ATOM 756 N N . MET A 1 96 ? -1.269 -6.817 -0.731 1.00 98.12 96 MET A N 1
ATOM 757 C CA . MET A 1 96 ? -2.492 -7.612 -0.890 1.00 98.12 96 MET A CA 1
ATOM 758 C C . MET A 1 96 ? -2.611 -8.700 0.180 1.00 98.12 96 MET A C 1
ATOM 760 O O . MET A 1 96 ? -3.694 -8.893 0.736 1.00 98.12 96 MET A O 1
ATOM 764 N N . ASN A 1 97 ? -1.503 -9.358 0.526 1.00 98.12 97 ASN A N 1
ATOM 765 C CA . ASN A 1 97 ? -1.467 -10.321 1.624 1.00 98.12 97 ASN A CA 1
ATOM 766 C C . ASN A 1 97 ? -1.788 -9.639 2.956 1.00 98.12 97 ASN A C 1
ATOM 768 O O . ASN A 1 97 ? -2.682 -10.092 3.669 1.00 98.12 97 ASN A O 1
ATOM 772 N N . LEU A 1 98 ? -1.149 -8.505 3.255 1.00 98.12 98 LEU A N 1
ATOM 773 C CA . LEU A 1 98 ? -1.455 -7.719 4.450 1.00 98.12 98 LEU A CA 1
ATOM 774 C C . LEU A 1 98 ? -2.940 -7.339 4.509 1.00 98.12 98 LEU A C 1
ATOM 776 O O . LEU A 1 98 ? -3.586 -7.547 5.533 1.00 98.12 98 LEU A O 1
ATOM 780 N N . LYS A 1 99 ? -3.505 -6.856 3.396 1.00 98.31 99 LYS A N 1
ATOM 781 C CA . LYS A 1 99 ? -4.932 -6.532 3.294 1.00 98.31 99 LYS A CA 1
ATOM 782 C C . LYS A 1 99 ? -5.816 -7.736 3.622 1.00 98.31 99 LYS A C 1
ATOM 784 O O . LYS A 1 99 ? -6.774 -7.585 4.374 1.00 98.31 99 LYS A O 1
ATOM 789 N N . SER A 1 100 ? -5.516 -8.918 3.082 1.00 98.12 100 SER A N 1
ATOM 790 C CA . SER A 1 100 ? -6.296 -10.129 3.375 1.00 98.12 100 SER A CA 1
ATOM 791 C C . SER A 1 100 ? -6.256 -10.506 4.860 1.00 98.12 100 SER A C 1
ATOM 793 O O . SER A 1 100 ? -7.299 -10.801 5.440 1.00 98.12 100 SER A O 1
ATOM 795 N N . ILE A 1 101 ? -5.083 -10.402 5.496 1.00 98.38 101 ILE A N 1
ATOM 796 C CA . ILE A 1 101 ? -4.911 -10.659 6.930 1.00 98.38 101 ILE A CA 1
ATOM 797 C C . ILE A 1 101 ? -5.717 -9.650 7.749 1.00 98.38 101 ILE A C 1
ATOM 799 O O . ILE A 1 101 ? -6.422 -10.040 8.672 1.00 98.38 101 ILE A O 1
ATOM 803 N N . MET A 1 102 ? -5.660 -8.363 7.399 1.00 98.06 102 MET A N 1
ATOM 804 C CA . MET A 1 102 ? -6.422 -7.327 8.097 1.00 98.06 102 MET A CA 1
ATOM 805 C C . MET A 1 102 ? -7.931 -7.559 8.013 1.00 98.06 102 MET A C 1
ATOM 807 O O . MET A 1 102 ? -8.616 -7.414 9.019 1.00 98.06 102 MET A O 1
ATOM 811 N N . ILE A 1 103 ? -8.446 -7.948 6.842 1.00 98.31 103 ILE A N 1
ATOM 812 C CA . ILE A 1 103 ? -9.869 -8.281 6.674 1.00 98.31 103 ILE A CA 1
ATOM 813 C C . ILE A 1 103 ? -10.248 -9.459 7.578 1.00 98.31 103 ILE A C 1
ATOM 815 O O . ILE A 1 103 ? -11.255 -9.392 8.277 1.00 98.31 103 ILE A O 1
ATOM 819 N N . TYR A 1 104 ? -9.426 -10.510 7.602 1.00 98.38 104 TYR A N 1
ATOM 820 C CA . TYR A 1 104 ? -9.656 -11.672 8.458 1.00 98.38 104 TYR A CA 1
ATOM 821 C C . TYR A 1 104 ? -9.666 -11.306 9.949 1.00 98.38 104 TYR A C 1
ATOM 823 O O . TYR A 1 104 ? -10.602 -11.652 10.666 1.00 98.38 104 TYR A O 1
ATOM 831 N N . VAL A 1 105 ? -8.655 -10.564 10.413 1.00 98.19 105 VAL A N 1
ATOM 832 C CA . VAL A 1 105 ? -8.556 -10.128 11.813 1.00 98.19 105 VAL A CA 1
ATOM 833 C C . VAL A 1 105 ? -9.724 -9.218 12.191 1.00 98.19 105 VAL A C 1
ATOM 835 O O . VAL A 1 105 ? -10.288 -9.400 13.265 1.00 98.19 105 VAL A O 1
ATOM 838 N N . SER A 1 106 ? -10.130 -8.294 11.312 1.00 97.75 106 SER A N 1
ATOM 839 C CA . SER A 1 106 ? -11.308 -7.444 11.542 1.00 97.75 106 SER A CA 1
ATOM 840 C C . SER A 1 106 ? -12.563 -8.285 11.750 1.00 97.75 106 SER A C 1
ATOM 842 O O . SER A 1 106 ? -13.261 -8.089 12.739 1.00 97.75 106 SER A O 1
ATOM 844 N N . GLY A 1 107 ? -12.801 -9.276 10.884 1.00 98.12 107 GLY A N 1
ATOM 845 C CA . GLY A 1 107 ? -13.949 -10.174 11.018 1.00 98.12 107 GLY A CA 1
ATOM 846 C C . GLY A 1 107 ? -13.943 -10.944 12.342 1.00 98.12 107 GLY A C 1
ATOM 847 O O . GLY A 1 107 ? -14.957 -10.997 13.029 1.00 98.12 107 GLY A O 1
ATOM 848 N N . MET A 1 108 ? -12.784 -11.466 12.757 1.00 97.94 108 MET A N 1
ATOM 849 C CA . MET A 1 108 ? -12.655 -12.168 14.041 1.00 97.94 108 MET A CA 1
ATOM 850 C C . MET A 1 108 ? -12.878 -11.253 15.246 1.00 97.94 108 MET A C 1
ATOM 852 O O . MET A 1 108 ? -13.491 -11.658 16.236 1.00 97.94 108 MET A O 1
ATOM 856 N N . MET A 1 109 ? -12.394 -10.012 15.176 1.00 97.75 109 MET A N 1
ATOM 857 C CA . MET A 1 109 ? -12.635 -9.017 16.219 1.00 97.75 109 MET A CA 1
ATOM 858 C C . MET A 1 109 ? -14.118 -8.650 16.309 1.00 97.75 109 MET A C 1
ATOM 860 O O . MET A 1 109 ? -14.649 -8.572 17.413 1.00 97.75 109 MET A O 1
ATOM 864 N N . GLU A 1 110 ? -14.792 -8.458 15.175 1.00 97.62 110 GLU A N 1
ATOM 865 C CA . GLU A 1 110 ? -16.231 -8.173 15.117 1.00 97.62 110 GLU A CA 1
ATOM 866 C C . GLU A 1 110 ? -17.071 -9.318 15.703 1.00 97.62 110 GLU A C 1
ATOM 868 O O . GLU A 1 110 ? -17.994 -9.067 16.484 1.00 97.62 110 GLU A O 1
ATOM 873 N N . GLU A 1 111 ? -16.726 -10.572 15.397 1.00 97.50 111 GLU A N 1
ATOM 874 C CA . GLU A 1 111 ? -17.384 -11.757 15.961 1.00 97.50 111 GLU A CA 1
ATOM 875 C C . GLU A 1 111 ? -17.174 -11.844 17.477 1.00 97.50 111 GLU A C 1
ATOM 877 O O . GLU A 1 111 ? -18.141 -11.908 18.235 1.00 97.50 111 GLU A O 1
ATOM 882 N N . THR A 1 112 ? -15.929 -11.708 17.940 1.00 97.75 112 THR A N 1
ATOM 883 C CA . THR A 1 112 ? -15.596 -11.740 19.376 1.00 97.75 112 THR A CA 1
ATOM 884 C C . THR A 1 112 ? -16.310 -10.622 20.149 1.00 97.75 112 THR A C 1
ATOM 886 O O . THR A 1 112 ? -16.815 -10.828 21.256 1.00 97.75 112 THR A O 1
ATOM 889 N N . LEU A 1 113 ? -16.389 -9.415 19.580 1.00 98.06 113 LEU A N 1
ATOM 890 C CA . LEU A 1 113 ? -17.128 -8.300 20.179 1.00 98.06 113 LEU A CA 1
ATOM 891 C C . LEU A 1 113 ? -18.636 -8.574 20.236 1.00 98.06 113 LEU A C 1
ATOM 893 O O . LEU A 1 113 ? -19.290 -8.218 21.217 1.00 98.06 113 LEU A O 1
ATOM 897 N N . SER A 1 114 ? -19.189 -9.232 19.219 1.00 97.38 114 SER A N 1
ATOM 898 C CA . SER A 1 114 ? -20.603 -9.615 19.191 1.00 97.38 114 SER A CA 1
ATOM 899 C C . SER A 1 114 ? -20.920 -10.668 20.257 1.00 97.38 114 SER A C 1
ATOM 901 O O . SER A 1 114 ? -21.861 -10.491 21.033 1.00 97.38 114 SER A O 1
ATOM 903 N N . GLU A 1 115 ? -20.095 -11.713 20.365 1.00 97.88 115 GLU A N 1
ATOM 904 C CA . GLU A 1 115 ? -20.238 -12.768 21.376 1.00 97.88 115 GLU A CA 1
ATOM 905 C C . GLU A 1 115 ? -20.134 -12.216 22.798 1.00 97.88 115 GLU A C 1
ATOM 907 O O . GLU A 1 115 ? -20.983 -12.493 23.645 1.00 97.88 115 GLU A O 1
ATOM 912 N N . THR A 1 116 ? -19.121 -11.391 23.067 1.00 97.50 116 THR A N 1
ATOM 913 C CA . THR A 1 116 ? -18.927 -10.789 24.395 1.00 97.50 116 THR A CA 1
ATOM 914 C C . THR A 1 116 ? -20.070 -9.844 24.766 1.00 97.50 116 THR A C 1
ATOM 916 O O . THR A 1 116 ? -20.522 -9.853 25.910 1.00 97.50 116 THR A O 1
ATOM 919 N N . THR A 1 117 ? -20.603 -9.082 23.804 1.00 97.62 117 THR A N 1
ATOM 920 C CA . THR A 1 117 ? -21.789 -8.234 24.013 1.00 97.62 117 THR A CA 1
ATOM 921 C C . THR A 1 117 ? -23.024 -9.076 24.339 1.00 97.62 117 THR A C 1
ATOM 923 O O . THR A 1 117 ? -23.791 -8.729 25.241 1.00 97.62 117 THR A O 1
ATOM 926 N N . GLN A 1 118 ? -23.214 -10.207 23.652 1.00 97.06 118 GLN A N 1
ATOM 927 C CA . GLN A 1 118 ? -24.309 -11.130 23.942 1.00 97.06 118 GLN A CA 1
ATOM 928 C C . GLN A 1 118 ? -24.169 -11.748 25.338 1.00 97.06 118 GLN A C 1
ATOM 930 O O . GLN A 1 118 ? -25.118 -11.701 26.120 1.00 97.06 118 GLN A O 1
ATOM 935 N N . GLN A 1 119 ? -22.987 -12.267 25.678 1.00 97.31 119 GLN A N 1
ATOM 936 C CA . GLN A 1 119 ? -22.707 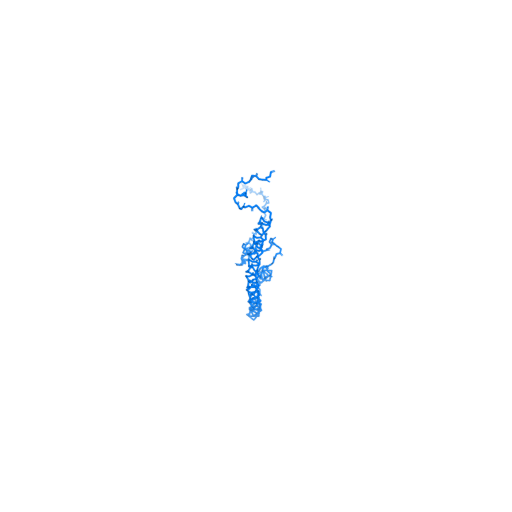-12.847 26.993 1.00 97.31 119 GLN A CA 1
ATOM 937 C C . GLN A 1 119 ? -22.906 -11.829 28.118 1.00 97.31 119 GLN A C 1
ATOM 939 O O . GLN A 1 119 ? -23.462 -12.164 29.163 1.00 97.31 119 GLN A O 1
ATOM 944 N N . LEU A 1 120 ? -22.508 -10.572 27.903 1.00 97.56 120 LEU A N 1
ATOM 945 C CA . LEU A 1 120 ? -22.736 -9.492 28.859 1.00 97.56 120 LEU A CA 1
ATOM 946 C C . LEU A 1 120 ? -24.233 -9.222 29.063 1.00 97.56 120 LEU A C 1
ATOM 948 O O . LEU A 1 120 ? -24.675 -9.082 30.199 1.00 97.56 120 LEU A O 1
ATOM 952 N N . ASN A 1 121 ? -25.024 -9.190 27.987 1.00 95.62 121 ASN A N 1
ATOM 953 C CA . ASN A 1 121 ? -26.478 -9.016 28.067 1.00 95.62 121 ASN A CA 1
ATOM 954 C C . ASN A 1 121 ? -27.155 -10.195 28.792 1.00 95.62 121 ASN A C 1
ATOM 956 O O . ASN A 1 121 ? -28.048 -10.009 29.616 1.00 95.62 121 ASN A O 1
ATOM 960 N N . GLU A 1 122 ? -26.709 -11.423 28.529 1.00 95.50 122 GLU A N 1
ATOM 961 C CA . GLU A 1 122 ? -27.182 -12.610 29.245 1.00 95.50 122 GLU A CA 1
ATOM 962 C C . GLU A 1 122 ? -26.815 -12.562 30.736 1.00 95.50 122 GLU A C 1
ATOM 964 O O . GLU A 1 122 ? -27.664 -12.830 31.589 1.00 95.50 122 GLU A O 1
ATOM 969 N N . ALA A 1 123 ? -25.583 -12.168 31.067 1.00 95.19 123 ALA A N 1
ATOM 970 C CA . ALA A 1 123 ? -25.132 -11.993 32.444 1.00 95.19 123 ALA A CA 1
ATOM 971 C C . ALA A 1 123 ? -25.938 -10.909 33.180 1.00 95.19 123 ALA A C 1
ATOM 973 O O . ALA A 1 123 ? -26.369 -11.136 34.311 1.00 95.19 123 ALA A O 1
ATOM 974 N N . ASP A 1 124 ? -26.210 -9.778 32.527 1.00 92.69 124 ASP A N 1
ATOM 975 C CA . ASP A 1 124 ? -27.032 -8.684 33.056 1.00 92.69 124 ASP A CA 1
ATOM 976 C C . ASP A 1 124 ? -28.477 -9.141 33.330 1.00 92.69 124 ASP A C 1
ATOM 978 O O . ASP A 1 124 ? -29.007 -8.953 34.426 1.00 92.69 124 ASP A O 1
ATOM 982 N N . LYS A 1 125 ? -29.101 -9.863 32.389 1.00 91.06 125 LYS A N 1
ATOM 983 C CA . LYS A 1 125 ? -30.436 -10.459 32.588 1.00 91.06 125 LYS A CA 1
ATOM 984 C C . LYS A 1 125 ? -30.466 -11.447 33.753 1.00 91.06 125 LYS A C 1
ATOM 986 O O . LYS A 1 125 ? -31.408 -11.437 34.549 1.00 91.06 125 LYS A O 1
ATOM 991 N N . ASN A 1 126 ? -29.447 -12.297 33.864 1.00 91.62 126 ASN A N 1
ATOM 992 C CA . ASN A 1 126 ? -29.331 -13.262 34.955 1.00 91.62 126 ASN A CA 1
ATOM 993 C C . ASN A 1 126 ? -29.157 -12.564 36.311 1.00 91.62 126 ASN A C 1
ATOM 995 O O . ASN A 1 126 ? -29.800 -12.963 37.285 1.00 91.62 126 ASN A O 1
ATOM 999 N N . TYR A 1 127 ? -28.353 -11.501 36.362 1.00 92.31 127 TYR A N 1
ATOM 1000 C CA . TYR A 1 127 ? -28.165 -10.674 37.551 1.00 92.31 127 TYR A CA 1
ATOM 1001 C C . TYR A 1 127 ? -29.484 -10.031 38.005 1.00 92.31 127 TYR A C 1
ATOM 1003 O O . TYR A 1 127 ? -29.894 -10.197 39.155 1.00 92.31 127 TYR A O 1
ATOM 1011 N N . LEU A 1 128 ? -30.212 -9.379 37.095 1.00 87.94 128 LEU A N 1
ATOM 1012 C CA . LEU A 1 128 ? -31.499 -8.747 37.409 1.00 87.94 128 LEU A CA 1
ATOM 1013 C C . LEU A 1 128 ? -32.545 -9.761 37.889 1.00 87.94 128 LEU A C 1
ATOM 1015 O O . LEU A 1 128 ? -33.254 -9.510 38.867 1.00 87.94 128 LEU A O 1
ATOM 1019 N N . LYS A 1 129 ? -32.598 -10.939 37.253 1.00 88.81 129 LYS A N 1
ATOM 1020 C CA . LYS A 1 129 ? -33.484 -12.037 37.657 1.00 88.81 129 LYS A CA 1
ATOM 1021 C C . LYS A 1 129 ? -33.182 -12.523 39.076 1.00 88.81 129 LYS A C 1
ATOM 1023 O O . LYS A 1 129 ? -34.120 -12.754 39.836 1.00 88.81 129 LYS A O 1
ATOM 1028 N N . LEU A 1 130 ? -31.903 -12.659 39.438 1.00 91.25 130 LEU A N 1
ATOM 1029 C CA . LEU A 1 130 ? -31.482 -13.062 40.785 1.00 91.25 130 LEU A CA 1
ATOM 1030 C C . LEU A 1 130 ? -31.908 -12.039 41.849 1.00 91.25 130 LEU A C 1
ATOM 1032 O O . LEU A 1 130 ? -32.291 -12.423 42.951 1.00 91.25 130 LEU A O 1
ATOM 1036 N N . HIS A 1 131 ? -31.900 -10.750 41.502 1.00 90.06 131 HIS A N 1
ATOM 1037 C CA . HIS A 1 131 ? -32.308 -9.657 42.387 1.00 90.06 131 HIS A CA 1
ATOM 1038 C C . HIS A 1 131 ? -33.812 -9.322 42.334 1.00 90.06 131 HIS A C 1
ATOM 1040 O O . HIS A 1 131 ? -34.252 -8.378 42.987 1.00 90.06 131 HIS A O 1
ATOM 1046 N N . GLY A 1 132 ? -34.623 -10.080 41.584 1.00 84.69 132 GLY A N 1
ATOM 1047 C CA . GLY A 1 132 ? -36.070 -9.853 41.477 1.00 84.69 132 GLY A CA 1
ATOM 1048 C C . GLY A 1 132 ? -36.456 -8.547 40.768 1.00 84.69 132 GLY A C 1
ATOM 1049 O O . GLY A 1 132 ? -37.615 -8.126 40.832 1.00 84.69 132 GLY A O 1
ATOM 1050 N N . ILE A 1 133 ? -35.509 -7.902 40.081 1.00 81.25 133 ILE A N 1
ATOM 1051 C CA . ILE A 1 133 ? -35.754 -6.688 39.304 1.00 81.25 133 ILE A CA 1
ATOM 1052 C C . ILE A 1 133 ? -36.310 -7.130 37.949 1.00 81.25 133 ILE A C 1
ATOM 1054 O O . ILE A 1 133 ? -35.618 -7.727 37.128 1.00 81.25 133 ILE A O 1
ATOM 1058 N N . THR A 1 134 ? -37.593 -6.869 37.715 1.00 76.88 134 THR A N 1
ATOM 1059 C CA . THR A 1 134 ? -38.224 -7.108 36.410 1.00 76.88 134 THR A CA 1
ATOM 1060 C C . THR A 1 134 ? -37.802 -6.025 35.414 1.00 76.88 134 THR A C 1
ATOM 1062 O O . THR A 1 134 ? -37.628 -4.876 35.809 1.00 76.88 134 THR A O 1
ATOM 1065 N N . GLU A 1 135 ? -37.683 -6.348 34.118 1.00 68.75 135 GLU A N 1
ATOM 1066 C CA . GLU A 1 135 ? -37.316 -5.368 33.069 1.00 68.75 135 GLU A CA 1
ATOM 1067 C C . GLU A 1 135 ? -38.167 -4.089 33.121 1.00 68.75 135 GLU A C 1
ATOM 1069 O O . GLU A 1 135 ? -37.638 -2.991 32.977 1.00 68.75 135 GLU A O 1
ATOM 1074 N N . LYS A 1 136 ? -39.458 -4.212 33.460 1.00 66.75 136 LYS A N 1
ATOM 1075 C CA . LYS A 1 136 ? -40.358 -3.064 33.659 1.00 66.75 136 LYS A CA 1
ATOM 1076 C C . LYS A 1 136 ? -39.846 -2.068 34.703 1.00 66.75 136 LYS A C 1
ATOM 1078 O O . LYS A 1 136 ? -39.991 -0.866 34.511 1.00 66.75 136 LYS A O 1
ATOM 1083 N N . LYS A 1 137 ? -39.238 -2.551 35.796 1.00 64.75 137 LYS A N 1
ATOM 1084 C CA . LYS A 1 137 ? -38.627 -1.684 36.814 1.00 64.75 137 LYS A CA 1
ATOM 1085 C C . LYS A 1 137 ? -37.408 -0.943 36.258 1.00 64.75 137 LYS A C 1
ATOM 1087 O O . LYS A 1 137 ? -37.260 0.244 36.539 1.00 64.75 137 LYS A O 1
ATOM 1092 N N . ARG A 1 138 ? -36.597 -1.598 35.415 1.00 63.66 138 ARG A N 1
ATOM 1093 C CA . ARG A 1 138 ? -35.426 -0.992 34.755 1.00 63.66 138 ARG A CA 1
ATOM 1094 C C . ARG A 1 138 ? -35.823 0.132 33.796 1.00 63.66 138 ARG A C 1
ATOM 1096 O O . ARG A 1 138 ? -35.253 1.212 33.881 1.00 63.66 138 ARG A O 1
ATOM 1103 N N . GLU A 1 139 ? -36.809 -0.098 32.930 1.00 65.94 139 GLU A N 1
ATOM 1104 C CA . GLU A 1 139 ? -37.296 0.922 31.983 1.00 65.94 139 GLU A CA 1
ATOM 1105 C C . GLU A 1 139 ? -37.929 2.122 32.695 1.00 65.94 139 GLU A C 1
ATOM 1107 O O . GLU A 1 139 ? -37.828 3.252 32.226 1.00 65.94 139 GLU A O 1
ATOM 1112 N N . SER A 1 140 ? -38.551 1.886 33.853 1.00 72.06 140 SER A N 1
ATOM 1113 C CA . SER A 1 140 ? -39.175 2.945 34.647 1.00 72.06 140 SER A CA 1
ATOM 1114 C C . SER A 1 140 ? -38.188 3.802 35.455 1.00 72.06 140 SER A C 1
ATOM 1116 O O . SER A 1 140 ? -38.596 4.827 35.993 1.00 72.06 140 SER A O 1
ATOM 1118 N N . GLY A 1 141 ? -36.912 3.394 35.556 1.00 65.00 141 GLY A N 1
ATOM 1119 C CA . GLY A 1 141 ? -35.858 4.139 36.261 1.00 65.00 141 GLY A CA 1
ATOM 1120 C C . GLY A 1 141 ? -36.116 4.389 37.755 1.00 65.00 141 GLY A C 1
ATOM 1121 O O . GLY A 1 141 ? -35.521 5.299 38.319 1.00 65.00 141 GLY A O 1
ATOM 1122 N N . LEU A 1 142 ? -37.014 3.626 38.387 1.00 56.75 142 LEU A N 1
ATOM 1123 C CA . LEU A 1 142 ? -37.667 4.005 39.649 1.00 56.75 142 LEU A CA 1
ATOM 1124 C C . LEU A 1 142 ? -37.015 3.477 40.944 1.00 56.75 142 LEU A C 1
ATOM 1126 O O . LEU A 1 142 ? -37.606 3.656 42.000 1.00 56.75 142 LEU A O 1
ATOM 1130 N N . ASP A 1 143 ? -35.828 2.861 40.894 1.00 52.75 143 ASP A N 1
ATOM 1131 C CA . ASP A 1 143 ? -35.183 2.245 42.078 1.00 52.75 143 ASP A CA 1
ATOM 1132 C C . ASP A 1 143 ? -33.723 2.727 42.336 1.00 52.75 143 ASP A C 1
ATOM 1134 O O . ASP A 1 143 ? -32.925 1.984 42.908 1.00 52.75 143 ASP A O 1
ATOM 1138 N N . PHE A 1 144 ? -33.362 3.963 41.957 1.00 47.66 144 PHE A N 1
ATOM 1139 C CA . PHE A 1 144 ? -32.176 4.662 42.501 1.00 47.66 144 PHE A CA 1
ATOM 1140 C C . PHE A 1 144 ? -32.611 5.811 43.413 1.00 47.66 144 PHE A C 1
ATOM 1142 O O . PHE A 1 144 ? -31.939 6.013 44.450 1.00 47.66 144 PHE A O 1
#

pLDDT: mean 79.47, std 18.2, range [36.19, 98.38]

Organism: Ajellomyces capsulatus (strain G186AR / H82 / ATCC MYA-2454 / RMSCC 2432) (NCBI:txid447093)